Protein AF-A0A8E8V1T0-F1 (afdb_monomer_lite)

Secondary structure (DSSP, 8-state):
--HHHHHTS-HHHHHHHHTTHHHHHHHHHHHHS-S--SHHHHHHHHHH-GGG-SSSEEEEETTTTEEEESSHHHHHHHHHHHTT-TT--HHHHHHHHHHTTTTTSEE--TT-TTEEEE-TT--S-SHHHHHHTT-

pLDDT: mean 85.85, std 14.79, range [34.19, 98.69]

Radius of gyration: 16.01 Å; chains: 1; bounding box: 38×38×40 Å

Sequence (135 aa):
MDGATLCNCALEELRLVFGPLGDQLHAQLRDLTPRGTHLWEFIRDILIHPELNEGLMKWENRHEGVFKFLRSEAVAQLWGQKKKNSNMTYEKLSRAMRYYYKREILERVDGRRLVYKFGKNSSGWKEEEVLQSRN

Foldseek 3Di:
DDLVCLLPDDLVVLCVVPNPVSVVSNVVSCVVPDQPPDLLRLVLCCAVDVVNPPVQKYAPDLQQQKIFGPNQQVSQCVVCVVVVHNPGGSVVSVVSVVVCCVVQQWPDDPPDPRMTGGGPPHDCSHPVSVVVVVD

Organism: Homo sapiens (NCBI:txid9606)

InterPro domains:
  IPR000418 Ets domain [PF00178] (37-118)
  IPR000418 Ets domain [PR00454] (37-50)
  IPR000418 Ets domain [PR00454] (63-81)
  IPR000418 Ets domain [PR00454] (82-100)
  IPR000418 Ets domain [PR00454] (101-119)
  IPR000418 Ets domain [PS50061] (37-119)
  IPR000418 Ets domain [SM00413] (36-123)
  IPR003118 Pointed domain [PF02198] (1-33)
  IPR003118 Pointed domain [PS51433] (1-36)
  IPR013761 Sterile alpha motif/pointed domain superfamily [G3DSA:1.10.150.50] (1-36)
  IPR036388 Winged helix-like DNA-binding domain superfamily [G3DSA:1.10.10.10] (37-121)
  IPR036390 Winged helix DNA-binding domain superfamily [SSF46785] (31-125)
  IPR046328 ETS family [PTHR11849] (35-120)

Structure (mmCIF, N/CA/C/O backbone):
data_AF-A0A8E8V1T0-F1
#
_entry.id   AF-A0A8E8V1T0-F1
#
loop_
_atom_site.group_PDB
_atom_site.id
_atom_site.type_symbol
_atom_site.label_atom_id
_atom_site.label_alt_id
_atom_site.label_comp_id
_atom_site.label_asym_id
_atom_site.label_entity_id
_atom_site.label_seq_id
_atom_site.pdbx_PDB_ins_code
_atom_site.Cartn_x
_atom_site.Cartn_y
_atom_site.Cartn_z
_atom_site.occupancy
_atom_site.B_iso_or_equiv
_atom_site.auth_seq_id
_atom_site.auth_comp_id
_atom_site.auth_asym_id
_atom_site.auth_atom_id
_atom_site.pdbx_PDB_model_num
ATOM 1 N N . MET A 1 1 ? 19.528 -2.817 -23.784 1.00 57.81 1 MET A N 1
ATOM 2 C CA . MET A 1 1 ? 18.828 -2.755 -22.483 1.00 57.81 1 MET A CA 1
ATOM 3 C C . MET A 1 1 ? 19.872 -2.507 -21.413 1.00 57.81 1 MET A C 1
ATOM 5 O O . MET A 1 1 ? 20.867 -3.220 -21.410 1.00 57.81 1 MET A O 1
ATOM 9 N N . ASP A 1 2 ? 19.699 -1.486 -20.576 1.00 65.50 2 ASP A N 1
ATOM 10 C CA . ASP A 1 2 ? 20.581 -1.276 -19.421 1.00 65.50 2 ASP A CA 1
ATOM 11 C C . ASP A 1 2 ? 20.146 -2.144 -18.222 1.00 65.50 2 ASP A C 1
ATOM 13 O O . ASP A 1 2 ? 19.054 -2.721 -18.211 1.00 65.50 2 ASP A O 1
ATOM 17 N N . GLY A 1 3 ? 21.014 -2.266 -17.212 1.00 56.75 3 GLY A N 1
ATOM 18 C CA . GLY A 1 3 ? 20.768 -3.123 -16.046 1.00 56.75 3 GLY A CA 1
ATOM 19 C C . GLY A 1 3 ? 19.536 -2.721 -15.225 1.00 56.75 3 GLY A C 1
ATOM 20 O O . GLY A 1 3 ? 18.857 -3.584 -14.677 1.00 56.75 3 GLY A O 1
ATOM 21 N N . ALA A 1 4 ? 19.191 -1.431 -15.186 1.00 57.00 4 ALA A N 1
ATOM 22 C CA . ALA A 1 4 ? 17.994 -0.953 -14.495 1.00 57.00 4 ALA A CA 1
ATOM 23 C C . ALA A 1 4 ? 16.709 -1.341 -15.245 1.00 57.00 4 ALA A C 1
ATOM 25 O O . ALA A 1 4 ? 15.704 -1.675 -14.617 1.00 57.00 4 ALA A O 1
ATOM 26 N N . THR A 1 5 ? 16.749 -1.335 -16.576 1.00 61.25 5 THR A N 1
ATOM 27 C CA . THR A 1 5 ? 15.642 -1.765 -17.433 1.00 61.25 5 THR A CA 1
ATOM 28 C C . THR A 1 5 ? 15.397 -3.264 -17.286 1.00 61.25 5 THR A C 1
ATOM 30 O O . THR A 1 5 ? 14.253 -3.673 -17.128 1.00 61.25 5 THR A O 1
ATOM 33 N N . LEU A 1 6 ? 16.458 -4.078 -17.247 1.00 63.88 6 LEU A N 1
ATOM 34 C CA . LEU A 1 6 ? 16.349 -5.530 -17.055 1.00 63.88 6 LEU A CA 1
ATOM 35 C C . LEU A 1 6 ? 15.715 -5.889 -15.703 1.00 63.88 6 LEU A C 1
ATOM 37 O O . LEU A 1 6 ? 14.839 -6.744 -15.641 1.00 63.88 6 LEU A O 1
ATOM 41 N N . CYS A 1 7 ? 16.099 -5.185 -14.638 1.00 62.59 7 CYS A N 1
ATOM 42 C CA . CYS A 1 7 ? 15.570 -5.379 -13.286 1.00 62.59 7 C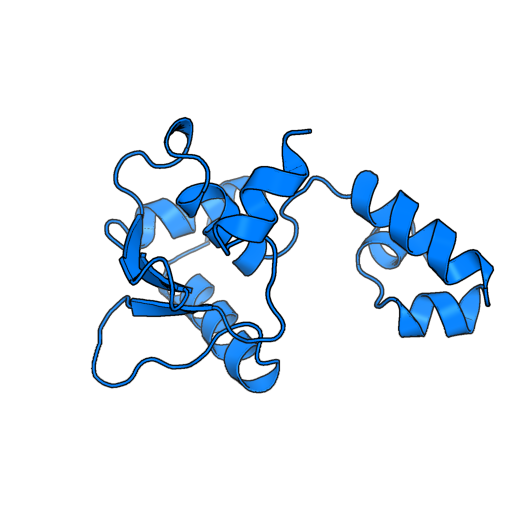YS A CA 1
ATOM 43 C C . CYS A 1 7 ? 14.066 -5.087 -13.122 1.00 62.59 7 CYS A C 1
ATOM 45 O O .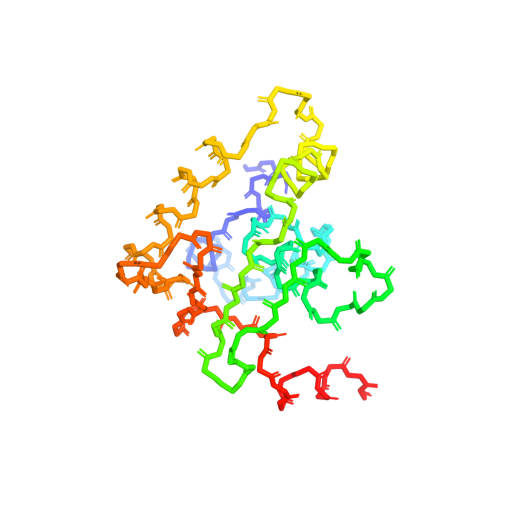 CYS A 1 7 ? 13.462 -5.552 -12.161 1.00 62.59 7 CYS A O 1
ATOM 47 N N . ASN A 1 8 ? 13.465 -4.295 -14.015 1.00 59.12 8 ASN A N 1
ATOM 48 C CA . ASN A 1 8 ? 12.043 -3.925 -13.954 1.00 59.12 8 ASN A CA 1
ATOM 49 C C . ASN A 1 8 ? 11.212 -4.546 -15.094 1.00 59.12 8 ASN A C 1
ATOM 51 O O . ASN A 1 8 ? 10.032 -4.227 -15.236 1.00 59.12 8 ASN A O 1
ATOM 55 N N . CYS A 1 9 ? 11.832 -5.392 -15.918 1.00 63.09 9 CYS A N 1
ATOM 56 C CA . CYS A 1 9 ? 11.231 -6.017 -17.090 1.00 63.09 9 CYS A CA 1
ATOM 57 C C . CYS A 1 9 ? 10.311 -7.171 -16.665 1.00 63.09 9 CYS A C 1
ATOM 59 O O . CYS A 1 9 ? 10.643 -7.929 -15.748 1.00 63.09 9 CYS A O 1
ATOM 61 N N . ALA A 1 10 ? 9.149 -7.310 -17.307 1.00 72.69 10 ALA A N 1
ATOM 62 C CA . ALA A 1 10 ? 8.249 -8.417 -16.998 1.00 72.69 10 ALA A CA 1
ATOM 63 C C . ALA A 1 10 ? 8.881 -9.757 -17.418 1.00 72.69 10 ALA A C 1
ATOM 65 O O . ALA A 1 10 ? 9.633 -9.827 -18.390 1.00 72.69 10 ALA A O 1
ATOM 66 N N . LEU A 1 11 ? 8.557 -10.847 -16.711 1.00 74.12 11 LEU A N 1
ATOM 67 C CA . LEU A 1 11 ? 9.103 -12.174 -17.025 1.00 74.12 11 LEU A CA 1
ATOM 68 C C . LEU A 1 11 ? 8.854 -12.578 -18.490 1.00 74.12 11 LEU A C 1
ATOM 70 O O . LEU A 1 11 ? 9.715 -13.174 -19.129 1.00 74.12 11 LEU A O 1
ATOM 74 N N . GLU A 1 12 ? 7.688 -12.234 -19.029 1.00 76.31 12 GLU A N 1
ATOM 75 C CA . GLU A 1 12 ? 7.318 -12.478 -20.426 1.00 76.31 12 GLU A CA 1
ATOM 76 C C . GLU A 1 12 ? 8.204 -11.726 -21.427 1.00 76.31 12 GLU A C 1
ATOM 78 O O . GLU A 1 12 ? 8.608 -12.298 -22.437 1.00 76.31 12 GLU A O 1
ATOM 83 N N . GLU A 1 13 ? 8.600 -10.495 -21.114 1.00 79.12 13 GLU A N 1
ATOM 84 C CA . GLU A 1 13 ? 9.530 -9.713 -21.931 1.00 79.12 13 GLU A CA 1
ATOM 85 C C . GLU A 1 13 ? 10.950 -10.292 -21.868 1.00 79.12 13 GLU A C 1
ATOM 87 O O . GLU A 1 13 ? 11.621 -10.417 -22.892 1.00 79.12 13 GLU A O 1
ATOM 92 N N . LEU A 1 14 ? 11.393 -10.737 -20.689 1.00 80.50 14 LEU A N 1
ATOM 93 C CA . LEU A 1 14 ? 12.689 -11.403 -20.539 1.00 80.50 14 LEU A CA 1
ATOM 94 C C . LEU A 1 14 ? 12.726 -12.758 -21.256 1.00 80.50 14 LEU A C 1
ATOM 96 O O . LEU A 1 14 ? 13.743 -13.096 -21.855 1.00 80.50 14 LEU A O 1
ATOM 100 N N . ARG A 1 15 ? 11.625 -13.517 -21.268 1.00 84.75 15 ARG A N 1
ATOM 101 C CA . ARG A 1 15 ? 11.506 -14.755 -22.058 1.00 84.75 15 ARG A CA 1
ATOM 102 C C . ARG A 1 15 ? 11.516 -14.493 -23.562 1.00 84.75 15 ARG A C 1
ATOM 104 O O . ARG A 1 15 ? 12.089 -15.287 -24.299 1.00 84.75 15 ARG A O 1
ATOM 111 N N . LEU A 1 16 ? 10.923 -13.390 -24.023 1.00 85.94 16 LEU A N 1
ATOM 112 C CA . LEU A 1 16 ? 10.959 -13.006 -25.438 1.00 85.94 16 LEU A CA 1
ATOM 113 C C . LEU A 1 16 ? 12.380 -12.671 -25.914 1.00 85.94 16 LEU A C 1
ATOM 115 O O . LEU A 1 16 ? 12.720 -12.966 -27.056 1.00 85.94 16 LEU A O 1
ATOM 119 N N . VAL A 1 17 ? 13.212 -12.081 -25.049 1.00 84.25 17 VAL A N 1
ATOM 120 C CA . VAL A 1 17 ? 14.586 -11.676 -25.397 1.00 84.25 17 VAL A CA 1
ATOM 121 C C . VAL A 1 17 ? 15.606 -12.793 -25.150 1.00 84.25 17 VAL A C 1
ATOM 123 O O . VAL A 1 17 ? 16.514 -12.982 -25.955 1.00 84.25 17 VAL A O 1
ATOM 126 N N . PHE A 1 18 ? 15.469 -13.537 -24.051 1.00 86.38 18 PHE A N 1
ATOM 127 C CA . PHE A 1 18 ? 16.474 -14.496 -23.573 1.00 86.38 18 PHE A CA 1
ATOM 128 C C . PHE A 1 18 ? 16.000 -15.960 -23.600 1.00 86.38 18 PHE A C 1
ATOM 130 O O . PHE A 1 18 ? 16.744 -16.858 -23.203 1.00 86.38 18 PHE A O 1
ATOM 137 N N . GLY A 1 19 ? 14.776 -16.237 -24.059 1.00 85.94 19 GLY A N 1
ATOM 138 C CA . GLY A 1 19 ? 14.224 -17.591 -24.099 1.00 85.94 19 GLY A CA 1
ATOM 139 C C . GLY A 1 19 ? 14.123 -18.221 -22.699 1.00 85.94 19 GLY A C 1
ATOM 140 O O . GLY A 1 19 ? 13.819 -17.517 -21.733 1.00 85.94 19 GLY A O 1
ATOM 141 N N . PRO A 1 20 ? 14.412 -19.528 -22.545 1.00 83.69 20 PRO A N 1
ATOM 142 C CA . PRO A 1 20 ? 14.417 -20.212 -21.244 1.00 83.69 20 PRO A CA 1
ATOM 143 C C . PRO A 1 20 ? 15.400 -19.612 -20.226 1.00 83.69 20 PRO A C 1
ATOM 145 O O . PRO A 1 20 ? 15.177 -19.693 -19.021 1.00 83.69 20 PRO A O 1
ATOM 148 N N . LEU A 1 21 ? 16.468 -18.953 -20.694 1.00 82.50 21 LEU A N 1
ATOM 149 C CA . LEU A 1 21 ? 17.416 -18.256 -19.822 1.00 82.50 21 LEU A CA 1
ATOM 150 C C . LEU A 1 21 ? 16.787 -17.013 -19.166 1.00 82.50 21 LEU A C 1
ATOM 152 O O . LEU A 1 21 ? 17.250 -16.568 -18.117 1.00 82.50 21 LEU A O 1
ATOM 156 N N . GLY A 1 22 ? 15.698 -16.484 -19.737 1.00 83.06 22 GLY A N 1
ATOM 157 C CA . GLY A 1 22 ? 14.915 -15.394 -19.158 1.00 83.06 22 GLY A CA 1
ATOM 158 C C . GLY A 1 22 ? 14.329 -15.736 -17.786 1.00 83.06 22 GLY A C 1
ATOM 159 O O . GLY A 1 22 ? 14.242 -14.853 -16.937 1.00 83.06 22 GLY A O 1
ATOM 160 N N . ASP A 1 23 ? 14.009 -17.009 -17.524 1.00 76.81 23 ASP A N 1
ATOM 161 C CA . ASP A 1 23 ? 13.523 -17.468 -16.216 1.00 76.81 23 ASP A CA 1
ATOM 162 C C . ASP A 1 23 ? 14.606 -17.375 -15.133 1.00 76.81 23 ASP A C 1
ATOM 164 O O . ASP A 1 23 ? 14.363 -16.836 -14.048 1.00 76.81 23 ASP A O 1
ATOM 168 N N . GLN A 1 24 ? 15.819 -17.848 -15.442 1.00 79.88 24 GLN A N 1
ATOM 169 C CA . GLN A 1 24 ? 16.974 -17.744 -14.544 1.00 79.88 24 GLN A CA 1
ATOM 170 C C . GLN A 1 24 ? 17.386 -16.288 -14.338 1.00 79.88 24 GLN A C 1
ATOM 172 O O . GLN A 1 24 ? 17.610 -15.865 -13.204 1.00 79.88 24 GLN A O 1
ATOM 177 N N . LEU A 1 25 ? 17.423 -15.506 -15.418 1.00 77.62 25 LEU A N 1
ATOM 178 C CA . LEU A 1 25 ? 17.781 -14.097 -15.357 1.00 77.62 25 LEU A CA 1
ATOM 179 C C . LEU A 1 25 ? 16.763 -13.304 -14.524 1.00 77.62 25 LEU A C 1
ATOM 181 O O . LEU A 1 25 ? 17.160 -12.525 -13.668 1.00 77.62 25 LEU A O 1
ATOM 185 N N . HIS A 1 26 ? 15.460 -13.544 -14.687 1.00 76.44 26 HIS A N 1
ATOM 186 C CA . HIS A 1 26 ? 14.418 -12.911 -13.871 1.00 76.44 26 HIS A CA 1
ATOM 187 C C . HIS A 1 26 ? 14.500 -13.307 -12.386 1.00 76.44 26 HIS A C 1
ATOM 189 O O . HIS A 1 26 ? 14.216 -12.488 -11.511 1.00 76.44 26 HIS A O 1
ATOM 195 N N . ALA A 1 27 ? 14.890 -14.546 -12.070 1.00 70.38 27 ALA A N 1
ATOM 196 C CA . ALA A 1 27 ? 15.131 -14.963 -10.689 1.00 70.38 27 ALA A CA 1
ATOM 197 C C . ALA A 1 27 ? 16.328 -14.214 -10.076 1.00 70.38 27 ALA A C 1
ATOM 199 O O . ALA A 1 27 ? 16.182 -13.588 -9.031 1.00 70.38 27 ALA A O 1
ATOM 200 N N . GLN A 1 28 ? 17.466 -14.178 -10.775 1.00 72.88 28 GLN A N 1
ATOM 201 C CA . GLN A 1 28 ? 18.668 -13.484 -10.305 1.00 72.88 28 GLN A CA 1
ATOM 202 C C . GLN A 1 28 ? 18.477 -11.964 -10.224 1.00 72.88 28 GLN A C 1
ATOM 204 O O . GLN A 1 28 ? 18.927 -11.331 -9.274 1.00 72.88 28 GLN A O 1
ATOM 209 N N . LEU A 1 29 ? 17.783 -11.358 -11.189 1.00 68.62 29 LEU A N 1
ATOM 210 C CA . LEU A 1 29 ? 17.505 -9.923 -11.182 1.00 68.62 29 LEU A CA 1
ATOM 211 C C . LEU A 1 29 ? 16.543 -9.528 -10.057 1.00 68.62 29 LEU A C 1
ATOM 213 O O . LEU A 1 29 ? 16.726 -8.459 -9.484 1.00 68.62 29 LEU A O 1
ATOM 217 N N . ARG A 1 30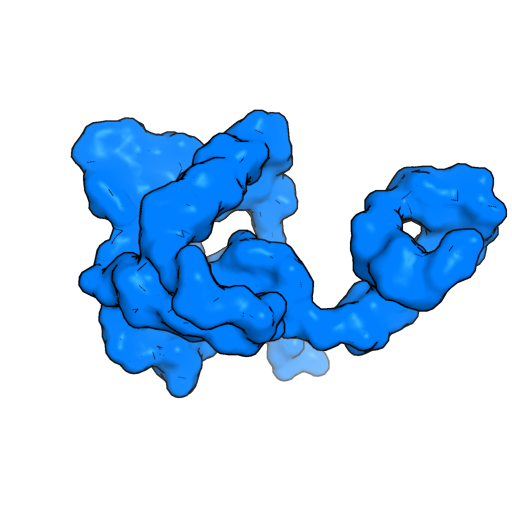 ? 15.581 -10.386 -9.682 1.00 64.38 30 ARG A N 1
ATOM 218 C CA . ARG A 1 30 ? 14.738 -10.156 -8.494 1.00 64.38 30 ARG A CA 1
ATOM 219 C C . ARG A 1 30 ? 15.548 -10.123 -7.200 1.00 64.38 30 ARG A C 1
ATOM 221 O O . ARG A 1 30 ? 15.242 -9.311 -6.329 1.00 64.38 30 ARG A O 1
ATOM 228 N N . ASP A 1 31 ? 16.592 -10.938 -7.101 1.00 58.31 31 ASP A N 1
ATOM 229 C CA . ASP A 1 31 ? 17.495 -10.939 -5.945 1.00 58.31 31 ASP A CA 1
ATOM 230 C C . ASP A 1 31 ? 18.465 -9.742 -5.950 1.00 58.31 31 ASP A C 1
ATOM 232 O O . ASP A 1 31 ? 18.872 -9.267 -4.888 1.00 58.31 31 ASP A O 1
ATOM 236 N N . LEU A 1 32 ? 18.808 -9.219 -7.136 1.00 55.91 32 LEU A N 1
ATOM 237 C CA . LEU A 1 32 ? 19.675 -8.045 -7.322 1.00 55.91 32 LEU A CA 1
ATOM 238 C C . LEU A 1 32 ? 18.925 -6.710 -7.210 1.00 55.91 32 LEU A C 1
ATOM 240 O O . LEU A 1 32 ? 19.523 -5.688 -6.861 1.00 55.91 32 LEU A O 1
ATOM 244 N N . THR A 1 33 ? 17.617 -6.686 -7.474 1.00 53.47 33 THR A N 1
ATOM 245 C CA . THR A 1 33 ? 16.777 -5.557 -7.083 1.00 53.47 33 THR A CA 1
ATOM 246 C C . THR A 1 33 ? 16.642 -5.544 -5.567 1.00 53.47 33 THR A C 1
ATOM 248 O O . THR A 1 33 ? 16.259 -6.562 -4.992 1.00 53.47 33 THR A O 1
ATOM 251 N N . PRO A 1 34 ? 16.896 -4.416 -4.879 1.00 53.03 34 PRO A N 1
ATOM 252 C CA . PRO A 1 34 ? 16.627 -4.340 -3.453 1.00 53.03 34 PRO A CA 1
ATOM 253 C C . PRO A 1 34 ? 15.163 -4.720 -3.224 1.00 53.03 34 PRO A C 1
ATOM 255 O O . PRO A 1 34 ? 14.281 -4.031 -3.742 1.00 53.03 34 PRO A O 1
ATOM 258 N N . ARG A 1 35 ? 14.914 -5.807 -2.478 1.00 48.75 35 ARG A N 1
ATOM 259 C CA . ARG A 1 35 ? 13.568 -6.242 -2.072 1.00 48.75 35 ARG A CA 1
ATOM 260 C C . ARG A 1 35 ? 12.720 -5.004 -1.708 1.00 48.75 35 ARG A C 1
ATOM 262 O O . ARG A 1 35 ? 13.160 -4.149 -0.926 1.00 48.75 35 ARG A O 1
ATOM 269 N N . GLY A 1 36 ? 11.570 -4.844 -2.375 1.00 55.56 36 GLY A N 1
ATOM 270 C CA . GLY A 1 36 ? 10.683 -3.682 -2.228 1.00 55.56 36 GLY A CA 1
ATOM 271 C C . GLY A 1 36 ? 10.879 -2.554 -3.255 1.00 55.56 36 GLY A C 1
ATOM 272 O O . GLY A 1 36 ? 10.884 -1.372 -2.887 1.00 55.56 36 GLY A O 1
ATOM 273 N N . THR A 1 37 ? 11.033 -2.872 -4.546 1.00 71.81 37 THR A N 1
ATOM 274 C CA . THR A 1 37 ? 10.982 -1.857 -5.615 1.00 71.81 37 THR A CA 1
ATOM 275 C C . THR A 1 37 ? 9.558 -1.384 -5.883 1.00 71.81 37 THR A C 1
ATOM 277 O O . THR A 1 37 ? 9.386 -0.221 -6.267 1.00 71.81 37 THR A O 1
ATOM 280 N N . HIS A 1 38 ? 8.539 -2.211 -5.646 1.00 88.38 38 HIS A N 1
ATOM 281 C CA . HIS A 1 38 ? 7.148 -1.829 -5.856 1.00 88.38 38 HIS A CA 1
ATOM 282 C C . HIS A 1 38 ? 6.478 -1.338 -4.571 1.00 88.38 38 HIS A C 1
ATOM 284 O O . HIS A 1 38 ? 6.722 -1.833 -3.475 1.00 88.38 38 HIS A O 1
ATOM 290 N N . LEU A 1 39 ? 5.572 -0.365 -4.714 1.00 94.75 39 LEU A N 1
ATOM 291 C CA . LEU A 1 39 ? 4.855 0.222 -3.575 1.00 94.75 39 LEU A CA 1
ATOM 292 C C . LEU A 1 39 ? 4.066 -0.827 -2.771 1.00 94.75 39 LEU A C 1
ATOM 294 O O . LEU A 1 39 ? 3.999 -0.734 -1.551 1.00 94.75 39 LEU A O 1
ATOM 298 N N . TRP A 1 40 ? 3.461 -1.813 -3.440 1.00 95.88 40 TRP A N 1
ATOM 299 C CA . TRP A 1 40 ? 2.662 -2.834 -2.758 1.00 95.88 40 TRP A CA 1
ATOM 300 C C . TRP A 1 40 ? 3.533 -3.776 -1.911 1.00 95.88 40 TRP A C 1
ATOM 302 O O . TRP A 1 40 ? 3.119 -4.161 -0.822 1.00 95.88 40 TRP A O 1
ATOM 312 N N . GLU A 1 41 ? 4.751 -4.080 -2.370 1.00 94.25 41 GLU A N 1
ATOM 313 C CA . GLU A 1 41 ? 5.743 -4.864 -1.624 1.00 94.25 41 GLU A CA 1
ATOM 314 C C . GLU A 1 41 ? 6.227 -4.075 -0.414 1.00 94.25 41 GLU A C 1
ATOM 316 O O . GLU A 1 41 ? 6.205 -4.589 0.691 1.00 94.25 41 GLU A O 1
ATOM 321 N N . PHE A 1 42 ? 6.551 -2.791 -0.591 1.00 93.94 42 PHE A N 1
ATOM 322 C CA . PHE A 1 42 ? 6.917 -1.909 0.520 1.00 93.94 42 PHE A CA 1
ATOM 323 C C . PHE A 1 42 ? 5.829 -1.846 1.605 1.00 93.94 42 PHE A C 1
ATOM 325 O O . PHE A 1 42 ? 6.129 -1.915 2.795 1.00 93.94 42 PHE A O 1
ATOM 332 N N . ILE A 1 43 ? 4.557 -1.744 1.206 1.00 96.50 43 ILE A N 1
ATOM 333 C CA . ILE A 1 43 ? 3.432 -1.738 2.149 1.00 96.50 43 ILE A CA 1
ATOM 334 C C . ILE A 1 43 ? 3.299 -3.082 2.864 1.00 96.50 43 ILE A C 1
ATOM 336 O O . ILE A 1 43 ? 3.117 -3.107 4.082 1.00 96.50 43 ILE A O 1
ATOM 340 N N . ARG A 1 44 ? 3.389 -4.189 2.118 1.00 95.56 44 ARG A N 1
ATOM 341 C CA . ARG A 1 44 ? 3.388 -5.540 2.683 1.00 95.56 44 ARG A CA 1
ATOM 342 C C . ARG A 1 44 ? 4.502 -5.686 3.709 1.00 95.56 44 ARG A C 1
ATOM 344 O O . ARG A 1 44 ? 4.224 -6.147 4.808 1.00 95.56 44 ARG A O 1
ATOM 351 N N . ASP A 1 45 ? 5.718 -5.286 3.358 1.00 92.25 45 ASP A N 1
ATOM 352 C CA . ASP A 1 45 ? 6.903 -5.460 4.191 1.00 92.25 45 ASP A CA 1
ATOM 353 C C . ASP A 1 45 ? 6.723 -4.733 5.534 1.00 92.25 45 ASP A C 1
ATOM 355 O O . ASP A 1 45 ? 6.935 -5.339 6.576 1.00 92.25 45 ASP A O 1
ATOM 359 N N . ILE A 1 46 ? 6.189 -3.503 5.548 1.00 93.56 46 ILE A N 1
ATOM 360 C CA . ILE A 1 46 ? 5.824 -2.824 6.809 1.00 93.56 46 ILE A CA 1
ATOM 361 C C . ILE A 1 46 ? 4.786 -3.636 7.602 1.00 93.56 46 ILE A C 1
ATOM 363 O O . ILE A 1 46 ? 4.883 -3.762 8.816 1.00 93.56 46 ILE A O 1
ATOM 367 N N . LEU A 1 47 ? 3.767 -4.193 6.949 1.00 95.12 47 LEU A N 1
ATOM 368 C CA . LEU A 1 47 ? 2.696 -4.922 7.635 1.00 95.12 47 LEU A CA 1
ATOM 369 C C . LEU A 1 47 ? 3.123 -6.284 8.210 1.00 95.12 47 LEU A C 1
ATOM 371 O O . LEU A 1 47 ? 2.478 -6.756 9.151 1.00 95.12 47 LEU A O 1
ATOM 375 N N . ILE A 1 48 ? 4.147 -6.930 7.646 1.00 92.00 48 ILE A N 1
ATOM 376 C CA . ILE A 1 48 ? 4.636 -8.252 8.087 1.00 92.00 48 ILE A CA 1
ATOM 377 C C . ILE A 1 48 ? 5.868 -8.175 8.999 1.00 92.00 48 ILE A C 1
ATOM 379 O O . ILE A 1 48 ? 6.178 -9.171 9.653 1.00 92.00 48 ILE A O 1
ATOM 383 N N . HIS A 1 49 ? 6.535 -7.019 9.060 1.00 86.56 49 HIS A N 1
ATOM 384 C CA . HIS A 1 49 ? 7.693 -6.744 9.912 1.00 86.56 49 HIS A CA 1
ATOM 385 C C . HIS A 1 49 ? 7.316 -5.737 11.011 1.00 86.56 49 HIS A C 1
ATOM 387 O O . HIS A 1 49 ? 7.407 -4.525 10.790 1.00 86.56 49 HIS A O 1
ATOM 393 N N . PRO A 1 50 ? 6.867 -6.202 12.195 1.00 80.31 50 PRO A N 1
ATOM 394 C CA . PRO A 1 50 ? 6.474 -5.333 13.304 1.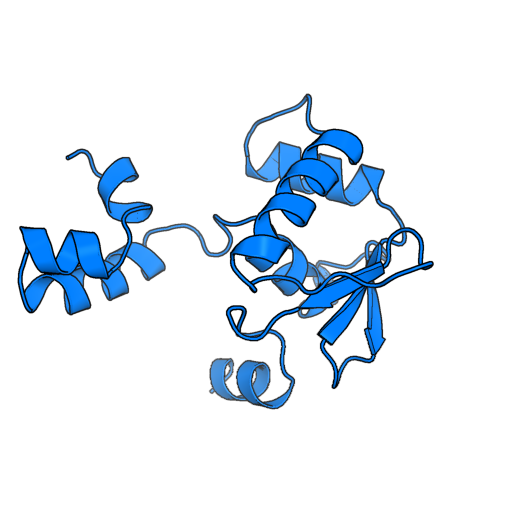00 80.31 50 PRO A CA 1
ATOM 395 C C . PRO A 1 50 ? 7.565 -4.341 13.717 1.00 80.31 50 PRO A C 1
ATOM 397 O O . PRO A 1 50 ? 7.254 -3.221 14.104 1.00 80.31 50 PRO A O 1
ATOM 400 N N . GLU A 1 51 ? 8.833 -4.730 13.584 1.00 81.06 51 GLU A N 1
ATOM 401 C CA . GLU A 1 51 ? 10.007 -3.900 13.854 1.00 81.06 51 GLU A CA 1
ATOM 402 C C . GLU A 1 51 ? 10.107 -2.667 12.944 1.00 81.06 51 GLU A C 1
ATOM 404 O O . GLU A 1 51 ? 10.715 -1.674 13.328 1.00 81.06 51 GLU A O 1
ATOM 409 N N . LEU A 1 52 ? 9.487 -2.708 11.760 1.00 77.31 52 LEU A N 1
ATOM 410 C CA . LEU A 1 52 ? 9.385 -1.576 10.834 1.00 77.31 52 LEU A CA 1
ATOM 411 C C . LEU A 1 52 ? 8.079 -0.789 11.021 1.00 77.31 52 LEU A C 1
ATOM 413 O O . LEU A 1 52 ? 7.891 0.268 10.414 1.00 77.31 52 LEU A O 1
ATOM 417 N N . ASN A 1 53 ? 7.142 -1.315 11.811 1.00 85.56 53 ASN A N 1
ATOM 418 C CA . ASN A 1 53 ? 5.777 -0.822 11.907 1.00 85.56 53 ASN A CA 1
ATOM 419 C C . ASN A 1 53 ? 5.526 -0.118 13.241 1.00 85.56 53 ASN A C 1
ATOM 421 O O . ASN A 1 53 ? 4.808 -0.612 14.110 1.00 85.56 53 ASN A O 1
ATOM 425 N N . GLU A 1 54 ? 6.067 1.091 13.368 1.00 91.06 54 GLU A N 1
ATOM 426 C CA . GLU A 1 54 ? 5.867 1.993 14.512 1.00 91.06 54 GLU A CA 1
ATOM 427 C C . GLU A 1 54 ? 4.451 2.619 14.529 1.00 91.06 54 GLU A C 1
ATOM 429 O O . GLU A 1 54 ? 4.264 3.840 14.550 1.00 91.06 54 GLU A O 1
ATOM 434 N N . GLY A 1 55 ? 3.411 1.782 14.451 1.00 92.88 55 GLY A N 1
ATOM 435 C CA . GLY A 1 55 ? 2.014 2.217 14.375 1.00 92.88 55 GLY A CA 1
ATOM 436 C C . GLY A 1 55 ? 1.671 2.930 13.065 1.00 92.88 55 GLY A C 1
ATOM 437 O O . GLY A 1 55 ? 0.793 3.795 13.034 1.00 92.88 55 GLY A O 1
ATOM 438 N N . LEU A 1 56 ? 2.369 2.597 11.978 1.00 96.38 56 LEU A N 1
ATOM 439 C CA . LEU A 1 56 ? 2.166 3.195 10.660 1.00 96.38 56 LEU A CA 1
ATOM 440 C C . LEU A 1 56 ? 0.902 2.653 9.992 1.00 96.38 56 LEU A C 1
ATOM 442 O O . LEU A 1 56 ? 0.096 3.410 9.435 1.00 96.38 56 LEU A O 1
ATOM 446 N N . MET A 1 57 ? 0.733 1.333 10.050 1.00 97.62 57 MET A N 1
ATOM 447 C CA . MET A 1 57 ? -0.355 0.598 9.415 1.00 97.62 57 MET A CA 1
ATOM 448 C C . MET A 1 57 ? -0.750 -0.605 10.264 1.00 97.62 57 MET A C 1
ATOM 450 O O . MET A 1 57 ? 0.013 -1.071 11.106 1.00 97.62 57 MET A O 1
ATOM 454 N N . LYS A 1 58 ? -1.946 -1.140 10.033 1.00 96.75 58 LYS A N 1
ATOM 455 C CA . LYS A 1 58 ? -2.386 -2.372 10.689 1.00 96.75 58 LYS A CA 1
ATOM 456 C C . LYS A 1 58 ? -3.217 -3.241 9.763 1.00 96.75 58 LYS A C 1
ATOM 458 O O . LYS A 1 58 ? -3.861 -2.737 8.841 1.00 96.75 58 LYS A O 1
ATOM 463 N N . TRP A 1 59 ? -3.261 -4.526 10.078 1.00 97.81 59 TRP A N 1
ATOM 464 C CA . TRP A 1 59 ? -4.277 -5.426 9.556 1.00 97.81 59 TRP A CA 1
ATOM 465 C C . TRP A 1 59 ? -5.638 -5.080 10.172 1.00 97.81 59 TRP A C 1
ATOM 467 O O . TRP A 1 59 ? -5.759 -4.875 11.377 1.00 97.81 59 TRP A O 1
ATOM 477 N N . GLU A 1 60 ? -6.657 -4.984 9.327 1.00 97.69 60 GLU A N 1
ATOM 478 C CA . GLU A 1 60 ? -8.067 -4.979 9.732 1.00 97.69 60 GLU A CA 1
ATOM 479 C C . GLU A 1 60 ? -8.640 -6.397 9.639 1.00 97.69 60 GLU A C 1
ATOM 481 O O . GLU A 1 60 ? -9.430 -6.793 10.486 1.00 97.69 60 GLU A O 1
ATOM 486 N N . ASN A 1 61 ? -8.186 -7.169 8.646 1.00 97.50 61 ASN A N 1
ATOM 487 C CA . ASN A 1 61 ? -8.381 -8.610 8.557 1.00 97.50 61 ASN A CA 1
ATOM 488 C C . ASN A 1 61 ? -7.127 -9.235 7.925 1.00 97.50 61 ASN A C 1
ATOM 490 O O . ASN A 1 61 ? -6.886 -9.061 6.730 1.00 97.50 61 ASN A O 1
ATOM 494 N N . ARG A 1 62 ? -6.309 -9.933 8.724 1.00 95.38 62 ARG A N 1
ATOM 495 C CA . ARG A 1 62 ? -5.056 -10.545 8.248 1.00 95.38 62 ARG A CA 1
ATOM 496 C C . ARG A 1 62 ? -5.306 -11.678 7.253 1.00 95.38 62 ARG A C 1
ATOM 498 O O . ARG A 1 62 ? -4.581 -11.773 6.268 1.00 95.38 62 ARG A O 1
ATOM 505 N N . HIS A 1 63 ? -6.339 -12.484 7.486 1.00 95.75 63 HIS A N 1
ATOM 506 C CA . HIS A 1 63 ? -6.673 -13.626 6.639 1.00 95.75 63 HIS A CA 1
ATOM 507 C C . HIS A 1 63 ? -7.124 -13.181 5.240 1.00 95.75 63 HIS A C 1
ATOM 509 O O . HIS A 1 63 ? -6.664 -13.712 4.235 1.00 95.75 63 HIS A O 1
ATOM 515 N N . GLU A 1 64 ? -7.954 -12.139 5.164 1.00 96.88 64 GLU A N 1
ATOM 516 C CA . GLU A 1 64 ? -8.430 -11.589 3.885 1.00 96.88 64 GLU A CA 1
ATOM 517 C C . GLU A 1 64 ? -7.469 -10.579 3.239 1.00 96.88 64 GLU A C 1
ATOM 519 O O . GLU A 1 64 ? -7.748 -10.070 2.153 1.00 96.88 64 GLU A O 1
ATOM 524 N N . GLY A 1 65 ? -6.365 -10.234 3.905 1.00 97.81 65 GLY A N 1
ATOM 525 C CA . GLY A 1 65 ? -5.406 -9.255 3.396 1.00 97.81 65 GLY A CA 1
ATOM 526 C C . GLY A 1 65 ? -5.907 -7.811 3.440 1.00 97.81 65 GLY A C 1
ATOM 527 O O . GLY A 1 65 ? -5.435 -6.977 2.666 1.00 97.81 65 GLY A O 1
ATOM 528 N N . VAL A 1 66 ? -6.861 -7.495 4.321 1.00 98.50 66 VAL A N 1
ATOM 529 C CA . VAL A 1 66 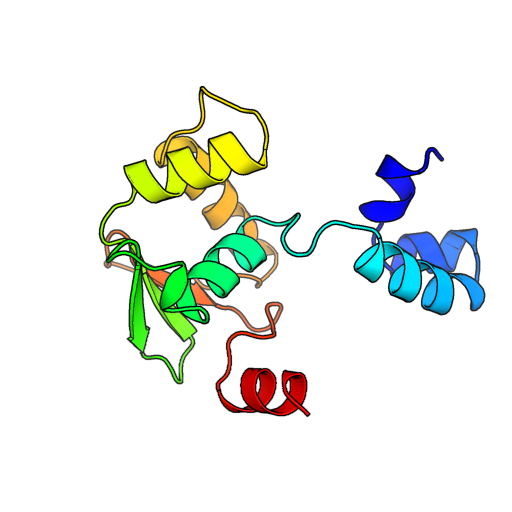? -7.405 -6.141 4.493 1.00 98.50 66 VAL A CA 1
ATOM 530 C C . VAL A 1 66 ? -6.562 -5.379 5.507 1.00 98.50 66 VAL A C 1
ATOM 532 O O . VAL A 1 66 ? -6.400 -5.807 6.651 1.00 98.50 66 VAL A O 1
ATOM 535 N N . PHE A 1 67 ? -6.068 -4.209 5.120 1.00 98.56 67 PHE A N 1
ATOM 536 C CA . PHE A 1 67 ? -5.211 -3.367 5.948 1.00 98.56 67 PHE A CA 1
ATOM 537 C C . PHE A 1 67 ? -5.640 -1.902 5.916 1.00 98.56 67 PHE A C 1
ATOM 539 O O . PHE A 1 67 ? -6.363 -1.452 5.024 1.00 98.56 67 PHE A O 1
ATOM 546 N N . LYS A 1 68 ? -5.188 -1.143 6.914 1.00 98.44 68 LYS A N 1
ATOM 547 C CA . LYS A 1 68 ? -5.509 0.271 7.091 1.00 98.44 68 LYS A CA 1
ATOM 548 C C . LYS A 1 68 ? -4.264 1.094 7.381 1.00 98.44 68 LYS A C 1
ATOM 550 O O . LYS A 1 68 ? -3.449 0.717 8.222 1.00 98.44 68 LYS A O 1
ATOM 555 N N . PHE A 1 69 ? -4.170 2.259 6.746 1.00 98.44 69 PHE A N 1
ATOM 556 C CA . PHE A 1 69 ? -3.190 3.273 7.125 1.00 98.44 69 PHE A CA 1
ATOM 557 C C . PHE A 1 69 ? -3.632 3.984 8.404 1.00 98.44 69 PHE A C 1
ATOM 559 O O . PHE A 1 69 ? -4.753 4.489 8.485 1.00 98.44 69 PHE A O 1
ATOM 566 N N . LEU A 1 70 ? -2.732 4.040 9.386 1.00 97.88 70 LEU A N 1
ATOM 567 C CA . LEU A 1 70 ? -2.914 4.795 10.626 1.00 97.88 70 LEU A CA 1
ATOM 568 C C . LEU A 1 70 ? -2.228 6.163 10.536 1.00 97.88 70 LEU A C 1
ATOM 570 O O . LEU A 1 70 ? -2.791 7.162 10.971 1.00 97.88 70 LEU A O 1
ATOM 574 N N . ARG A 1 71 ? -1.042 6.211 9.913 1.00 97.81 71 ARG A N 1
ATOM 575 C CA . ARG A 1 71 ? -0.251 7.429 9.673 1.00 97.81 71 ARG A CA 1
ATOM 576 C C . ARG A 1 71 ? 0.079 7.567 8.184 1.00 97.81 71 ARG A C 1
ATOM 578 O O . ARG A 1 71 ? 1.205 7.321 7.760 1.00 97.81 71 ARG A O 1
ATOM 585 N N . SER A 1 72 ? -0.918 7.928 7.375 1.00 98.06 72 SER A N 1
ATOM 586 C CA . SER A 1 72 ? -0.812 7.964 5.906 1.00 98.06 72 SER A CA 1
ATOM 587 C C . SER A 1 72 ? 0.344 8.819 5.382 1.00 98.06 72 SER A C 1
ATOM 589 O O . SER A 1 72 ? 1.081 8.357 4.511 1.00 98.06 72 SER A O 1
ATOM 591 N N . GLU A 1 73 ? 0.532 10.023 5.929 1.00 98.06 73 GLU A N 1
ATOM 592 C CA . GLU A 1 73 ? 1.614 10.916 5.493 1.00 98.06 73 GLU A CA 1
ATOM 593 C C . GLU A 1 73 ? 2.993 10.373 5.859 1.00 98.06 73 GLU A C 1
ATOM 595 O O . GLU A 1 73 ? 3.899 10.402 5.031 1.00 98.06 73 GLU A O 1
ATOM 600 N N . ALA A 1 74 ? 3.150 9.795 7.052 1.00 97.44 74 ALA A N 1
ATOM 601 C CA . ALA A 1 74 ? 4.421 9.201 7.464 1.00 97.44 74 ALA A CA 1
ATOM 602 C C . ALA A 1 74 ? 4.816 8.034 6.542 1.00 97.44 74 ALA A C 1
ATOM 604 O O . ALA A 1 74 ? 5.963 7.939 6.108 1.00 97.44 74 ALA A O 1
ATOM 605 N N . VAL A 1 75 ? 3.857 7.182 6.157 1.00 97.62 75 VAL A N 1
ATOM 606 C CA . VAL A 1 75 ? 4.120 6.101 5.191 1.00 97.62 75 VAL A CA 1
ATOM 607 C C . VAL A 1 75 ? 4.495 6.660 3.815 1.00 97.62 75 VAL A C 1
ATOM 609 O O . VAL A 1 75 ? 5.396 6.132 3.162 1.00 97.62 75 VAL A O 1
ATOM 612 N N . ALA A 1 76 ? 3.847 7.741 3.372 1.00 97.94 76 ALA A N 1
ATOM 613 C CA . ALA A 1 76 ? 4.198 8.399 2.116 1.00 97.94 76 ALA A CA 1
ATOM 614 C C . ALA A 1 76 ? 5.613 8.992 2.143 1.00 97.94 76 ALA A C 1
ATOM 616 O O . ALA A 1 76 ? 6.353 8.838 1.172 1.00 97.94 76 ALA A O 1
ATOM 617 N N . GLN A 1 77 ? 6.017 9.596 3.259 1.00 96.19 77 GLN A N 1
ATOM 618 C CA . GLN A 1 77 ? 7.371 10.112 3.454 1.00 96.19 77 GLN A CA 1
ATOM 619 C C . GLN A 1 77 ? 8.418 8.995 3.432 1.00 96.19 77 GLN A C 1
ATOM 621 O O . GLN A 1 77 ? 9.420 9.127 2.731 1.00 96.19 77 GLN A O 1
ATOM 626 N N . LEU A 1 78 ? 8.172 7.870 4.112 1.00 94.88 78 LEU A N 1
ATOM 627 C CA . LEU A 1 78 ? 9.067 6.704 4.085 1.00 94.88 78 LEU A CA 1
ATOM 628 C C . LEU A 1 78 ? 9.211 6.131 2.670 1.00 94.88 78 LEU A C 1
ATOM 630 O O . LEU A 1 78 ? 10.319 5.825 2.221 1.00 94.88 78 LEU A O 1
ATOM 634 N N . TRP A 1 79 ? 8.108 6.050 1.922 1.00 94.88 79 TRP A N 1
ATOM 635 C CA . TRP A 1 79 ? 8.155 5.663 0.513 1.00 94.88 79 TRP A CA 1
ATOM 636 C C . TRP A 1 79 ? 8.953 6.666 -0.334 1.00 94.88 79 TRP A C 1
ATOM 638 O O . TRP A 1 79 ? 9.772 6.275 -1.170 1.00 94.88 79 TRP A O 1
ATOM 648 N N . GLY A 1 80 ? 8.751 7.963 -0.091 1.00 93.88 80 GLY A N 1
ATOM 649 C CA . GLY A 1 80 ? 9.522 9.043 -0.698 1.00 93.88 80 GLY A CA 1
ATOM 650 C C . GLY A 1 80 ? 11.017 8.893 -0.438 1.00 93.88 80 GLY A C 1
ATOM 651 O O . GLY A 1 80 ? 11.801 8.904 -1.383 1.00 93.88 80 GLY A O 1
ATOM 652 N N . GLN A 1 81 ? 11.416 8.651 0.810 1.00 89.75 81 GLN A N 1
ATOM 653 C CA . GLN A 1 81 ? 12.806 8.412 1.199 1.00 89.75 81 GLN A CA 1
ATOM 654 C C . GLN A 1 81 ? 13.394 7.196 0.469 1.00 89.75 81 GLN A C 1
ATOM 656 O O . GLN A 1 81 ? 14.450 7.312 -0.156 1.00 89.75 81 GLN A O 1
ATOM 661 N N . LYS A 1 82 ? 12.679 6.060 0.454 1.00 87.19 82 LYS A N 1
ATOM 662 C CA . LYS A 1 82 ? 13.085 4.838 -0.268 1.00 87.19 82 LYS A CA 1
ATOM 663 C C . LYS A 1 82 ? 13.317 5.101 -1.761 1.00 87.19 82 LYS A C 1
ATOM 665 O O . LYS A 1 82 ? 14.227 4.523 -2.352 1.00 87.19 82 LYS A O 1
ATOM 670 N N . LYS A 1 83 ? 12.513 5.978 -2.373 1.00 86.81 83 LYS A N 1
ATOM 671 C CA . LYS A 1 83 ? 12.596 6.349 -3.797 1.00 86.81 83 LYS A CA 1
ATOM 672 C C . LYS A 1 83 ? 13.375 7.636 -4.077 1.00 86.81 83 LYS A C 1
ATOM 674 O O . LYS A 1 83 ? 13.382 8.077 -5.223 1.00 86.81 83 LYS A O 1
ATOM 679 N N . LYS A 1 84 ? 14.031 8.228 -3.071 1.00 89.31 84 LYS A N 1
ATOM 680 C CA . LYS A 1 84 ? 14.725 9.528 -3.167 1.00 89.31 84 LYS A CA 1
ATOM 681 C C . LYS A 1 84 ? 13.843 10.640 -3.769 1.00 89.31 84 LYS A C 1
ATOM 683 O O . LYS A 1 84 ? 14.308 11.470 -4.541 1.00 89.31 84 LYS A O 1
ATOM 688 N N . ASN A 1 85 ? 12.560 10.652 -3.413 1.00 89.00 85 ASN A N 1
ATOM 689 C CA . ASN A 1 85 ? 11.568 11.639 -3.827 1.00 89.00 85 ASN A CA 1
ATOM 690 C C . ASN A 1 85 ? 10.983 12.348 -2.596 1.00 89.00 85 ASN A C 1
ATOM 692 O O . ASN A 1 85 ? 10.037 11.857 -1.979 1.00 89.00 85 ASN A O 1
ATOM 696 N N . SER A 1 86 ? 11.527 13.520 -2.263 1.00 91.31 86 SER A N 1
ATOM 697 C CA . SER A 1 86 ? 11.090 14.339 -1.122 1.00 91.31 86 SER A CA 1
ATOM 698 C C . SER A 1 86 ? 9.687 14.937 -1.282 1.00 91.31 86 SER A C 1
ATOM 700 O O . SER A 1 86 ? 9.078 15.328 -0.295 1.00 91.31 86 SER A O 1
ATOM 702 N N . ASN A 1 87 ? 9.142 14.965 -2.503 1.00 94.44 87 ASN A N 1
ATOM 703 C CA . ASN A 1 87 ? 7.821 15.522 -2.809 1.00 94.44 87 ASN A CA 1
ATOM 704 C C . ASN A 1 87 ? 6.700 14.466 -2.773 1.00 94.44 87 ASN A C 1
ATOM 706 O O . ASN A 1 87 ? 5.622 14.688 -3.344 1.00 94.44 87 ASN A O 1
ATOM 710 N N . MET A 1 88 ? 6.959 13.288 -2.200 1.00 97.19 88 MET A N 1
ATOM 711 C CA . MET A 1 88 ? 5.963 12.229 -2.053 1.00 97.19 88 MET A CA 1
ATOM 712 C C . MET A 1 88 ? 4.942 12.596 -0.969 1.00 97.19 88 MET A C 1
ATOM 714 O O . MET A 1 88 ? 5.317 12.923 0.150 1.00 97.19 88 MET A O 1
ATOM 718 N N . THR A 1 89 ? 3.655 12.500 -1.306 1.00 98.38 89 THR A N 1
ATOM 719 C CA . THR A 1 89 ? 2.525 12.722 -0.385 1.00 98.38 89 THR A CA 1
ATOM 720 C C . THR A 1 89 ? 1.567 11.542 -0.449 1.00 98.38 89 THR A C 1
ATOM 722 O O . THR A 1 89 ? 1.623 10.739 -1.397 1.00 98.38 89 THR A O 1
ATOM 725 N N . TYR A 1 90 ? 0.657 11.426 0.519 1.00 98.38 90 TYR A N 1
ATOM 726 C CA . TYR A 1 90 ? -0.343 10.365 0.472 1.00 98.38 90 TYR A CA 1
ATOM 727 C C . TYR A 1 90 ? -1.253 10.452 -0.760 1.00 98.38 90 TYR A C 1
ATOM 729 O O . TYR A 1 90 ? -1.644 9.424 -1.313 1.00 98.38 90 TYR A O 1
ATOM 737 N N . GLU A 1 91 ? -1.573 11.642 -1.264 1.00 98.38 91 GLU A N 1
ATOM 738 C CA . GLU A 1 91 ? -2.392 11.800 -2.472 1.00 98.38 91 GLU A CA 1
ATOM 739 C C . GLU A 1 91 ? -1.727 11.128 -3.679 1.00 98.38 91 GLU A C 1
ATOM 741 O O . GLU A 1 91 ? -2.378 10.382 -4.419 1.00 98.38 91 GLU A O 1
ATOM 746 N N . LYS A 1 92 ? -0.415 11.331 -3.850 1.00 97.88 92 LYS A N 1
ATOM 747 C CA . LYS A 1 92 ? 0.370 10.717 -4.933 1.00 97.88 92 LYS A CA 1
ATOM 748 C C . LYS A 1 92 ? 0.531 9.213 -4.722 1.00 97.88 92 LYS A C 1
ATOM 750 O O . LYS A 1 92 ? 0.346 8.438 -5.661 1.00 97.88 92 LYS A O 1
ATOM 755 N N . LEU A 1 93 ? 0.808 8.788 -3.491 1.00 98.19 93 LEU A N 1
ATOM 756 C CA . LEU A 1 93 ? 0.913 7.372 -3.137 1.00 98.19 93 LEU A CA 1
ATOM 757 C C . LEU A 1 93 ? -0.414 6.644 -3.389 1.00 98.19 93 LEU A C 1
ATOM 759 O O . LEU A 1 93 ? -0.454 5.627 -4.081 1.00 98.19 93 LEU A O 1
ATOM 763 N N . SER A 1 94 ? -1.526 7.194 -2.904 1.00 98.12 94 SER A N 1
ATOM 764 C CA . SER A 1 94 ? -2.863 6.633 -3.107 1.00 98.12 94 SER A CA 1
ATOM 765 C C . SER A 1 94 ? -3.244 6.598 -4.589 1.00 98.12 94 SER A C 1
ATOM 767 O O . SER A 1 94 ? -3.962 5.694 -5.017 1.00 98.12 94 SER A O 1
ATOM 769 N N . ARG A 1 95 ? -2.733 7.528 -5.413 1.00 97.88 95 ARG A N 1
ATOM 770 C CA . ARG A 1 95 ? -2.914 7.480 -6.869 1.00 97.88 95 ARG A CA 1
ATOM 771 C C . ARG A 1 95 ? -2.267 6.246 -7.490 1.00 97.88 95 ARG A C 1
ATOM 773 O O . ARG A 1 95 ? -2.900 5.641 -8.358 1.00 97.88 95 ARG A O 1
ATOM 780 N N . ALA A 1 96 ? -1.066 5.875 -7.044 1.00 95.38 96 ALA A N 1
ATOM 781 C CA . ALA A 1 96 ? -0.395 4.643 -7.452 1.00 95.38 96 ALA A CA 1
ATOM 782 C C . ALA A 1 96 ? -1.155 3.400 -6.967 1.00 95.38 96 ALA A C 1
ATOM 784 O O . ALA A 1 96 ? -1.394 2.489 -7.755 1.00 95.38 96 ALA A O 1
ATOM 785 N N . MET A 1 97 ? -1.640 3.411 -5.720 1.00 98.12 97 MET A N 1
ATOM 786 C CA . MET A 1 97 ? -2.469 2.326 -5.176 1.00 98.12 97 MET A CA 1
ATOM 787 C C . MET A 1 97 ? -3.723 2.077 -6.019 1.00 98.12 97 MET A C 1
ATOM 789 O O . MET A 1 97 ? -4.037 0.938 -6.342 1.00 98.12 97 MET A O 1
ATOM 793 N N . ARG A 1 98 ? -4.409 3.137 -6.464 1.00 97.12 98 ARG A N 1
ATOM 794 C CA . ARG A 1 98 ? -5.587 2.998 -7.337 1.00 97.12 98 ARG A CA 1
ATOM 795 C C . ARG A 1 98 ? -5.263 2.390 -8.705 1.00 97.12 98 ARG A C 1
ATOM 797 O O . ARG A 1 98 ? -6.124 1.740 -9.288 1.00 97.12 98 ARG A O 1
ATOM 804 N N . TYR A 1 99 ? -4.045 2.567 -9.227 1.00 95.19 99 TYR A N 1
ATOM 805 C CA . TYR A 1 99 ? -3.638 1.901 -10.472 1.00 95.19 99 TYR A CA 1
ATOM 806 C C . TYR A 1 99 ? -3.492 0.380 -10.311 1.00 95.19 99 TYR A C 1
ATOM 808 O O . TYR A 1 99 ? -3.613 -0.346 -11.298 1.00 95.19 99 TYR A O 1
ATOM 816 N N . TYR A 1 100 ? -3.294 -0.118 -9.088 1.00 97.44 100 TYR A N 1
ATOM 817 C CA . TYR A 1 100 ? -3.207 -1.553 -8.825 1.00 97.44 100 TYR A CA 1
ATOM 818 C C . TYR A 1 100 ? -4.540 -2.293 -8.938 1.00 97.44 100 TYR A C 1
ATOM 820 O O . TYR A 1 100 ? -4.507 -3.504 -9.138 1.00 97.44 100 TYR A O 1
ATOM 828 N N . TYR A 1 101 ? -5.684 -1.599 -8.902 1.00 96.75 101 TYR A N 1
ATOM 829 C CA . TYR A 1 101 ? -7.000 -2.238 -9.023 1.00 96.75 101 TYR A CA 1
ATOM 830 C C . TYR A 1 101 ? -7.172 -2.958 -10.359 1.00 96.75 101 TYR A C 1
ATOM 832 O O . TYR A 1 101 ? -7.545 -4.123 -10.390 1.00 96.75 101 TYR A O 1
ATOM 840 N N . LYS A 1 102 ? -6.813 -2.302 -11.471 1.00 90.56 102 LYS A N 1
ATOM 841 C CA . LYS A 1 102 ? -6.895 -2.917 -12.807 1.00 90.56 102 LYS A CA 1
ATOM 842 C C . LYS A 1 102 ? -5.946 -4.113 -12.957 1.00 90.56 102 LYS A C 1
ATOM 844 O O . LYS A 1 102 ? -6.209 -5.002 -13.753 1.00 90.56 102 LYS A O 1
ATOM 849 N N . ARG A 1 103 ? -4.839 -4.117 -12.209 1.00 91.56 103 ARG A N 1
ATOM 850 C CA . ARG A 1 103 ? -3.838 -5.195 -12.206 1.00 91.56 103 ARG A CA 1
ATOM 851 C C . ARG A 1 103 ? -4.154 -6.294 -11.191 1.00 91.56 103 ARG A C 1
ATOM 853 O O . ARG A 1 103 ? -3.374 -7.232 -11.079 1.00 91.56 103 ARG A O 1
ATOM 860 N N . GLU A 1 104 ? -5.235 -6.146 -10.424 1.00 95.00 104 GLU A N 1
ATOM 861 C CA . GLU A 1 104 ? -5.664 -7.072 -9.368 1.00 95.00 104 GLU A CA 1
ATOM 862 C C . GLU A 1 104 ? -4.571 -7.354 -8.315 1.00 95.00 104 GLU A C 1
ATOM 864 O O . GLU A 1 104 ? -4.573 -8.384 -7.643 1.00 95.00 104 GLU A O 1
ATOM 869 N N . ILE A 1 105 ? -3.624 -6.418 -8.165 1.00 96.88 105 ILE A N 1
ATOM 870 C CA . ILE A 1 105 ? -2.611 -6.421 -7.096 1.00 96.88 105 ILE A CA 1
ATOM 871 C C . ILE A 1 105 ? -3.251 -5.931 -5.794 1.00 96.88 105 ILE A C 1
ATOM 873 O O . ILE A 1 105 ? -2.913 -6.404 -4.714 1.00 96.88 105 ILE A O 1
ATOM 877 N N . LEU A 1 106 ? -4.199 -4.998 -5.900 1.00 98.25 106 LEU A N 1
ATOM 878 C CA . LEU A 1 106 ? -5.064 -4.579 -4.805 1.00 98.25 106 LEU A CA 1
ATOM 879 C C . LEU A 1 106 ? -6.520 -4.687 -5.231 1.00 98.25 106 LEU A C 1
ATOM 881 O O . LEU A 1 106 ? -6.852 -4.466 -6.394 1.00 98.25 106 LEU A O 1
ATOM 885 N N . GLU A 1 107 ? -7.381 -4.930 -4.259 1.00 98.31 107 GLU A N 1
ATOM 886 C CA . GLU A 1 107 ? -8.828 -4.869 -4.387 1.00 98.31 107 GLU A CA 1
ATOM 887 C C . GLU A 1 107 ? -9.351 -3.587 -3.731 1.00 98.31 107 GLU A C 1
ATOM 889 O O . GLU A 1 107 ? -8.860 -3.130 -2.689 1.00 98.31 107 GLU A O 1
ATOM 894 N N . ARG A 1 108 ? -10.351 -2.973 -4.369 1.00 96.56 108 ARG A N 1
ATOM 895 C CA . ARG A 1 108 ? -11.015 -1.779 -3.847 1.00 96.56 108 ARG A CA 1
ATOM 896 C C . ARG A 1 108 ? -11.876 -2.164 -2.643 1.00 96.56 108 ARG A C 1
ATOM 898 O O . ARG A 1 108 ? -12.632 -3.124 -2.706 1.00 96.56 108 ARG A O 1
ATOM 905 N N . VAL A 1 109 ? -11.804 -1.363 -1.580 1.00 97.75 109 VAL A N 1
ATOM 906 C CA . VAL A 1 109 ? -12.676 -1.484 -0.405 1.00 97.75 109 VAL A CA 1
ATOM 907 C C . VAL A 1 109 ? -13.581 -0.256 -0.343 1.00 97.75 109 VAL A C 1
ATOM 909 O O . VAL A 1 109 ? -13.117 0.861 -0.112 1.00 97.75 109 VAL A O 1
ATOM 912 N N . ASP A 1 110 ? -14.874 -0.447 -0.592 1.00 94.88 110 ASP A N 1
ATOM 913 C CA . ASP A 1 110 ? -15.837 0.651 -0.681 1.00 94.88 110 ASP A CA 1
ATOM 914 C C . ASP A 1 110 ? -16.250 1.222 0.675 1.00 94.88 110 ASP A C 1
ATOM 916 O O . ASP A 1 110 ? -16.280 0.529 1.689 1.00 94.88 110 ASP A O 1
ATOM 920 N N . GLY A 1 111 ? -16.531 2.530 0.702 1.00 94.75 111 GLY A N 1
ATOM 921 C CA . GLY A 1 111 ? -17.005 3.245 1.895 1.00 94.75 111 GLY A CA 1
ATOM 922 C C . GLY A 1 111 ? -15.990 3.360 3.039 1.00 94.75 111 GLY A C 1
ATOM 923 O O . GLY A 1 111 ? -16.280 3.984 4.058 1.00 94.75 111 GLY A O 1
ATOM 924 N N . ARG A 1 112 ? -14.782 2.801 2.890 1.00 96.94 112 ARG A N 1
ATOM 925 C CA . ARG A 1 112 ? -13.787 2.727 3.961 1.00 96.94 112 ARG A CA 1
ATOM 926 C C . ARG A 1 112 ? -12.551 3.567 3.660 1.00 96.94 112 ARG A C 1
ATOM 928 O O . ARG A 1 112 ? -11.708 3.225 2.838 1.00 96.94 112 ARG A O 1
ATOM 935 N N . ARG A 1 113 ? -12.405 4.675 4.390 1.00 96.94 113 ARG A N 1
ATOM 936 C CA . ARG A 1 113 ? -11.245 5.569 4.261 1.00 96.94 113 ARG A CA 1
ATOM 937 C C . ARG A 1 113 ? -9.964 4.886 4.730 1.00 96.94 113 ARG A C 1
ATOM 939 O O . ARG A 1 113 ? -9.944 4.289 5.806 1.00 96.94 113 ARG A O 1
ATOM 946 N N . LEU A 1 114 ? -8.892 5.072 3.956 1.00 98.19 114 LEU A N 1
ATOM 947 C CA . LEU A 1 114 ? -7.537 4.584 4.246 1.00 98.19 114 LEU A CA 1
ATOM 948 C C . LEU A 1 114 ? -7.412 3.056 4.343 1.00 98.19 114 LEU A C 1
ATOM 950 O O . LEU A 1 114 ? -6.403 2.565 4.846 1.00 98.19 114 LEU A O 1
ATOM 954 N N . VAL A 1 115 ? -8.421 2.320 3.879 1.00 98.56 115 VAL A N 1
ATOM 955 C CA . VAL A 1 115 ? -8.467 0.860 3.935 1.00 98.56 115 VAL A CA 1
ATOM 956 C C . VAL A 1 115 ? -8.315 0.310 2.529 1.00 98.56 115 VAL A C 1
ATOM 958 O O . VAL A 1 115 ? -8.941 0.799 1.591 1.00 98.56 115 VAL A O 1
ATOM 961 N N . TYR A 1 116 ? -7.477 -0.707 2.406 1.00 98.62 116 TYR A N 1
ATOM 962 C CA . TYR A 1 116 ? -7.162 -1.378 1.155 1.00 98.62 116 TYR A CA 1
ATOM 963 C C . TYR A 1 116 ? -7.108 -2.881 1.402 1.00 98.62 116 TYR A C 1
ATOM 965 O O . TYR A 1 116 ? -6.976 -3.327 2.544 1.00 98.62 116 TYR A O 1
ATOM 973 N N . LYS A 1 117 ? -7.213 -3.660 0.330 1.00 98.69 117 LYS A N 1
ATOM 974 C CA . LYS A 1 117 ? -7.121 -5.113 0.386 1.00 98.69 117 LYS A CA 1
ATOM 975 C C . LYS A 1 117 ? -6.107 -5.601 -0.638 1.00 98.69 117 LYS A C 1
ATOM 977 O O . LYS A 1 117 ? -6.099 -5.116 -1.768 1.00 98.69 117 LYS A O 1
ATOM 982 N N . PHE A 1 118 ? -5.241 -6.524 -0.241 1.00 98.56 118 PHE A N 1
ATOM 983 C CA . PHE A 1 118 ? -4.364 -7.226 -1.172 1.00 98.56 118 PHE A CA 1
ATOM 984 C C . PHE A 1 118 ? -5.184 -8.112 -2.115 1.00 98.56 118 PHE A C 1
ATOM 986 O O . PHE A 1 118 ? -6.080 -8.827 -1.678 1.00 98.56 118 PHE A O 1
ATOM 993 N N . GLY A 1 119 ? -4.901 -8.022 -3.414 1.00 97.00 119 GLY A N 1
ATOM 994 C CA . GLY A 1 119 ? -5.588 -8.794 -4.447 1.00 97.00 119 GLY A CA 1
ATOM 995 C C . GLY A 1 119 ? -4.858 -10.088 -4.795 1.00 97.00 119 GLY A C 1
ATOM 996 O O . GLY A 1 119 ? -3.721 -10.317 -4.374 1.00 97.00 119 GLY A O 1
ATOM 997 N N . LYS A 1 120 ? -5.490 -10.928 -5.617 1.00 93.44 120 LYS A N 1
ATOM 998 C CA . LYS A 1 120 ? -4.958 -12.243 -6.025 1.00 93.44 120 LYS A CA 1
ATOM 999 C C . LYS A 1 120 ? -3.593 -12.206 -6.733 1.00 93.44 120 LYS A C 1
ATOM 1001 O O . LYS A 1 120 ? -2.874 -13.197 -6.674 1.00 93.44 120 LYS A O 1
ATOM 1006 N N . ASN A 1 121 ? -3.214 -11.084 -7.357 1.00 92.31 121 ASN A N 1
ATOM 1007 C CA . ASN A 1 121 ? -1.915 -10.930 -8.031 1.00 92.31 121 ASN A CA 1
ATOM 1008 C C . ASN A 1 121 ? -0.819 -10.363 -7.106 1.00 92.31 121 ASN A C 1
ATOM 1010 O O . ASN A 1 121 ? 0.228 -9.921 -7.579 1.00 92.31 121 ASN A O 1
ATOM 1014 N N . SER A 1 122 ? -1.057 -10.342 -5.793 1.00 93.69 122 SER A N 1
ATOM 1015 C CA . SER A 1 122 ? -0.074 -9.973 -4.771 1.00 93.69 122 SER A CA 1
ATOM 1016 C C . SER A 1 122 ? 0.218 -11.163 -3.856 1.00 93.69 122 SER A C 1
ATOM 1018 O O . SER A 1 122 ? -0.673 -11.961 -3.569 1.00 93.69 122 SER A O 1
ATOM 1020 N N . SER A 1 123 ? 1.460 -11.279 -3.387 1.00 90.56 123 SER A N 1
ATOM 1021 C CA . SER A 1 123 ? 1.945 -12.443 -2.632 1.00 90.56 123 SER A CA 1
ATOM 1022 C C . SER A 1 123 ? 2.888 -12.065 -1.485 1.00 90.56 123 SER A C 1
ATOM 1024 O O . SER A 1 123 ? 3.341 -10.921 -1.365 1.00 90.56 123 SER A O 1
ATOM 1026 N N . GLY A 1 124 ? 3.179 -13.028 -0.614 1.00 89.94 124 GLY A N 1
ATOM 1027 C CA . GLY A 1 124 ? 4.067 -12.893 0.542 1.00 89.94 124 GLY A CA 1
ATOM 1028 C C . GLY A 1 124 ? 3.425 -12.202 1.746 1.00 89.94 124 GLY A C 1
ATOM 1029 O O . GLY A 1 124 ? 4.123 -11.856 2.691 1.00 89.94 124 GLY A O 1
ATOM 1030 N N . TRP A 1 125 ? 2.118 -11.931 1.710 1.00 93.00 125 TRP A N 1
ATOM 1031 C CA . TRP A 1 125 ? 1.392 -11.279 2.809 1.00 93.00 125 TRP A CA 1
ATOM 1032 C C . TRP A 1 125 ? 0.558 -12.264 3.643 1.00 93.00 125 TRP A C 1
ATOM 1034 O O . TRP A 1 125 ? 0.281 -12.005 4.824 1.00 93.00 125 TRP A O 1
ATOM 1044 N N . LYS A 1 126 ? 0.181 -13.407 3.055 1.00 91.19 126 LYS A N 1
ATOM 1045 C CA . LYS A 1 126 ? -0.565 -14.468 3.740 1.00 91.19 126 LYS A CA 1
ATOM 1046 C C . LYS A 1 126 ? 0.301 -15.124 4.809 1.00 91.19 126 LYS A C 1
ATOM 1048 O O . LYS A 1 126 ? 1.509 -15.252 4.640 1.00 91.19 126 LYS A O 1
ATOM 1053 N N . GLU A 1 127 ? -0.314 -15.542 5.911 1.00 84.06 127 GLU A N 1
ATOM 1054 C CA . GLU A 1 127 ? 0.400 -16.149 7.046 1.00 84.06 127 GLU A CA 1
ATOM 1055 C C . GLU A 1 127 ? 1.225 -17.374 6.636 1.00 84.06 127 GLU A C 1
ATOM 1057 O O . GLU A 1 127 ? 2.399 -17.468 6.986 1.00 84.06 127 GLU A O 1
ATOM 1062 N N . GLU A 1 128 ? 0.642 -18.249 5.820 1.00 83.12 128 GLU A N 1
ATOM 1063 C CA . GLU A 1 128 ? 1.279 -19.475 5.330 1.00 83.12 128 GLU A CA 1
ATOM 1064 C C . GLU A 1 128 ? 2.514 -19.186 4.458 1.00 83.12 128 GLU A C 1
ATOM 1066 O O . GLU A 1 128 ? 3.550 -19.832 4.601 1.00 83.12 128 GLU A O 1
ATOM 1071 N N . GLU A 1 129 ? 2.436 -18.163 3.602 1.00 77.56 129 GLU A N 1
ATOM 1072 C CA . GLU A 1 129 ? 3.517 -17.767 2.686 1.00 77.56 129 GLU A CA 1
ATOM 1073 C C . GLU A 1 129 ? 4.695 -17.114 3.440 1.00 77.56 129 GLU A C 1
ATOM 1075 O O . GLU A 1 129 ? 5.862 -17.289 3.079 1.00 77.56 129 GLU A O 1
ATOM 1080 N N . VAL A 1 130 ? 4.409 -16.383 4.525 1.00 71.50 130 VAL A N 1
ATOM 1081 C CA . VAL A 1 130 ? 5.440 -15.726 5.350 1.00 71.50 130 VAL A CA 1
ATOM 1082 C C . VAL A 1 130 ? 6.242 -16.745 6.164 1.00 71.50 130 VAL A C 1
ATOM 1084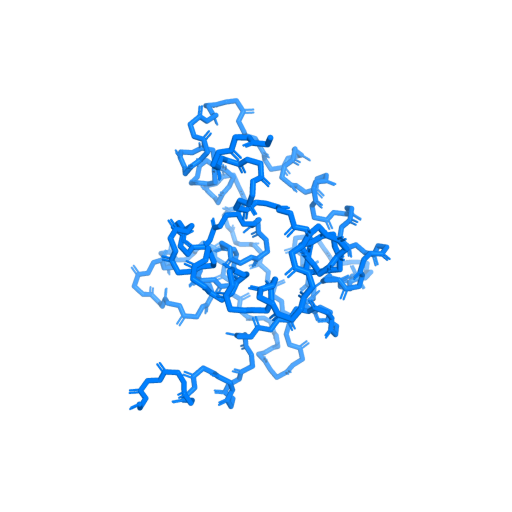 O O . VAL A 1 130 ? 7.452 -16.584 6.321 1.00 71.50 130 VAL A O 1
ATOM 1087 N N . LEU A 1 131 ? 5.599 -17.802 6.667 1.00 64.44 131 LEU A N 1
ATOM 1088 C CA . LEU A 1 131 ? 6.265 -18.842 7.460 1.00 64.44 131 LEU A CA 1
ATOM 1089 C C . LEU A 1 131 ? 7.210 -19.706 6.616 1.00 64.44 131 LEU A C 1
ATOM 1091 O O . LEU A 1 131 ? 8.289 -20.059 7.084 1.00 64.44 131 LEU A O 1
ATOM 1095 N N . GLN A 1 132 ? 6.850 -19.989 5.362 1.00 54.03 132 GLN A N 1
ATOM 1096 C CA . GLN A 1 132 ? 7.698 -20.755 4.440 1.00 54.03 132 GLN A CA 1
ATOM 1097 C C . GLN A 1 132 ? 8.975 -20.013 4.030 1.00 54.03 132 GLN A C 1
ATOM 1099 O O . GLN A 1 132 ? 9.957 -20.648 3.676 1.00 54.03 132 GLN A O 1
ATOM 1104 N N . SER A 1 133 ? 8.988 -18.680 4.116 1.00 51.50 133 SER A N 1
ATOM 1105 C CA . SER A 1 133 ? 10.148 -17.856 3.745 1.00 51.50 133 SER A CA 1
ATOM 1106 C C . SER A 1 133 ? 11.202 -17.734 4.861 1.00 51.50 133 SER A C 1
ATOM 1108 O O . SER A 1 133 ? 12.197 -17.031 4.683 1.00 51.50 133 SER A O 1
ATOM 1110 N N . ARG A 1 134 ? 10.964 -18.343 6.034 1.00 49.75 134 ARG A N 1
ATOM 1111 C CA . ARG A 1 134 ? 11.852 -18.303 7.213 1.00 49.75 134 ARG A CA 1
ATOM 1112 C C . ARG A 1 134 ? 12.595 -19.622 7.481 1.00 49.75 134 ARG A C 1
ATOM 1114 O O . ARG A 1 134 ? 13.387 -19.655 8.420 1.00 49.75 134 ARG A O 1
ATOM 1121 N N . ASN A 1 135 ? 12.344 -20.660 6.681 1.00 34.19 135 ASN A N 1
ATOM 1122 C CA . ASN A 1 135 ? 13.061 -21.941 6.692 1.00 34.19 135 ASN A CA 1
ATOM 1123 C C . ASN A 1 135 ? 13.967 -22.043 5.464 1.00 34.19 135 ASN A C 1
ATOM 1125 O O . ASN A 1 135 ? 15.016 -22.709 5.581 1.00 34.19 135 ASN A O 1
#